Protein AF-A0A3C0DNX7-F1 (afdb_monomer)

pLDDT: mean 91.33, std 9.48, range [59.5, 98.56]

Secondary structure (DSSP, 8-state):
--SSEEEEESSGGGHHHHHHHHHHHT--EEEEEEEEEETTEEEEEEEES--TT-EEEEE-S--SSSHHHHHHHHHHHTTT--S--EEE---

Mean predicted aligned error: 3.68 Å

Nearest PDB structures (foldseek):
  8dbe-assembly1_A  TM=8.967E-01  e=8.925E-08  Homo sapiens
  8dbo-assembly1_A  TM=8.967E-01  e=1.019E-07  Homo sapiens
  6asv-assembly1_C  TM=8.372E-01  e=9.535E-08  Escherichia coli O157:H7
  7pn0-assembly1_A  TM=8.146E-01  e=2.252E-07  Thermus thermophilus
  3lrt-assembly1_B  TM=8.171E-01  e=1.112E-05  Thermoplasma volcanium

Structure (mmCIF, N/CA/C/O backbone):
data_AF-A0A3C0DNX7-F1
#
_entry.id   AF-A0A3C0DNX7-F1
#
loop_
_atom_site.group_PDB
_atom_site.id
_atom_site.type_symbol
_atom_site.label_atom_id
_atom_site.label_alt_id
_atom_site.label_comp_id
_atom_site.label_asym_id
_atom_site.label_entity_id
_atom_site.label_seq_id
_atom_site.pdbx_PDB_ins_code
_atom_site.Cartn_x
_atom_site.Cartn_y
_atom_site.Cartn_z
_atom_site.occupancy
_atom_site.B_iso_or_equiv
_atom_site.auth_seq_id
_atom_site.auth_comp_id
_atom_site.auth_asym_id
_atom_site.auth_atom_id
_atom_site.pdbx_PDB_model_num
ATOM 1 N N . GLN A 1 1 ? -15.105 9.749 5.964 1.00 82.81 1 GLN A N 1
ATOM 2 C CA . GLN A 1 1 ? -14.031 9.027 6.682 1.00 82.81 1 GLN A CA 1
ATOM 3 C C . GLN A 1 1 ? -13.731 7.734 5.941 1.00 82.81 1 GLN A C 1
ATOM 5 O O . GLN A 1 1 ? -14.664 7.179 5.373 1.00 82.81 1 GLN A O 1
ATOM 10 N N . ILE A 1 2 ? -12.472 7.283 5.924 1.00 94.00 2 ILE A N 1
ATOM 11 C CA . ILE A 1 2 ? -12.071 6.023 5.274 1.00 94.00 2 ILE A CA 1
ATOM 12 C C . ILE A 1 2 ? -12.426 4.857 6.202 1.00 94.00 2 ILE A C 1
ATOM 14 O O . ILE A 1 2 ? -1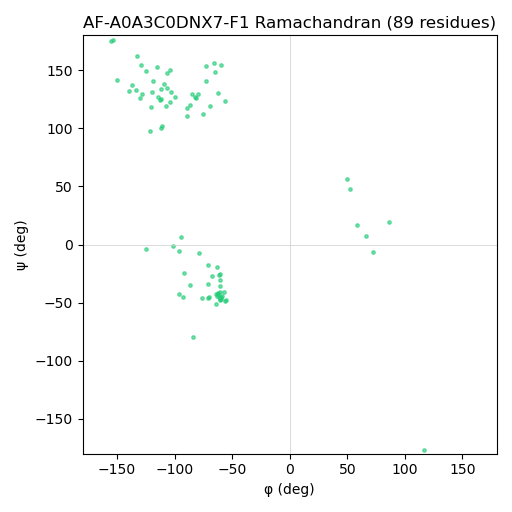2.100 4.889 7.387 1.00 94.00 2 ILE A O 1
ATOM 18 N N . SER A 1 3 ? -13.112 3.841 5.684 1.00 96.31 3 SER A N 1
ATOM 19 C CA . SER A 1 3 ? -13.636 2.728 6.483 1.00 96.31 3 SER A CA 1
ATOM 20 C C . SER A 1 3 ? -12.723 1.496 6.395 1.00 96.31 3 SER A C 1
ATOM 22 O O . SER A 1 3 ? -12.422 1.030 5.302 1.00 96.31 3 SER A O 1
ATOM 24 N N . ASN A 1 4 ? -12.304 0.961 7.551 1.00 97.25 4 ASN A N 1
ATOM 25 C CA . ASN A 1 4 ? -11.356 -0.162 7.687 1.00 97.25 4 ASN A CA 1
ATOM 26 C C . ASN A 1 4 ? -10.054 0.012 6.863 1.00 97.25 4 ASN A C 1
ATOM 28 O O . ASN A 1 4 ? -9.764 -0.820 5.998 1.00 97.25 4 ASN A O 1
ATOM 32 N N . PRO A 1 5 ? -9.291 1.106 7.063 1.00 98.12 5 PRO A N 1
ATOM 33 C CA . PRO A 1 5 ? -8.115 1.393 6.251 1.00 98.12 5 PRO A CA 1
ATOM 34 C C . PRO A 1 5 ? -6.925 0.469 6.549 1.00 98.12 5 PRO A C 1
ATOM 36 O O . PRO A 1 5 ? -6.754 -0.029 7.663 1.00 98.12 5 PRO A O 1
ATOM 39 N N . VAL A 1 6 ? -6.065 0.289 5.546 1.00 98.44 6 VAL A N 1
ATOM 40 C CA . VAL A 1 6 ? -4.764 -0.388 5.657 1.00 98.44 6 VAL A CA 1
ATOM 41 C C . VAL A 1 6 ? -3.723 0.360 4.835 1.00 98.44 6 VAL A C 1
ATOM 43 O O . VAL A 1 6 ? -3.972 0.706 3.680 1.00 98.44 6 VAL A O 1
ATOM 46 N N . ILE A 1 7 ? -2.559 0.624 5.426 1.00 98.44 7 ILE A N 1
ATOM 47 C CA . ILE A 1 7 ? -1.463 1.302 4.733 1.00 98.44 7 ILE A CA 1
ATOM 48 C C . ILE A 1 7 ? -0.704 0.284 3.888 1.00 98.44 7 ILE A C 1
ATOM 50 O O . ILE A 1 7 ? -0.249 -0.734 4.403 1.00 98.44 7 ILE A O 1
ATOM 54 N N . ILE A 1 8 ? -0.537 0.557 2.598 1.00 97.88 8 ILE A N 1
ATOM 55 C CA . ILE A 1 8 ? 0.156 -0.326 1.662 1.00 97.88 8 ILE A CA 1
ATOM 56 C C . ILE A 1 8 ? 1.446 0.327 1.188 1.00 97.88 8 ILE A C 1
ATOM 58 O O . ILE A 1 8 ? 1.433 1.418 0.622 1.00 97.88 8 ILE A O 1
ATOM 62 N N . SER A 1 9 ? 2.563 -0.370 1.361 1.00 95.75 9 SER A N 1
ATOM 63 C CA . SER A 1 9 ? 3.800 -0.045 0.663 1.00 95.75 9 SER A CA 1
ATOM 64 C C . SER A 1 9 ? 3.820 -0.735 -0.700 1.00 95.75 9 SER A C 1
ATOM 66 O O . SER A 1 9 ? 3.727 -1.963 -0.771 1.00 95.75 9 SER A O 1
ATOM 68 N N . ALA A 1 10 ? 3.916 0.043 -1.778 1.00 90.69 10 ALA A N 1
ATOM 69 C CA . ALA A 1 10 ? 3.892 -0.467 -3.152 1.00 90.69 10 ALA A CA 1
ATOM 70 C C . ALA A 1 10 ? 5.164 -1.24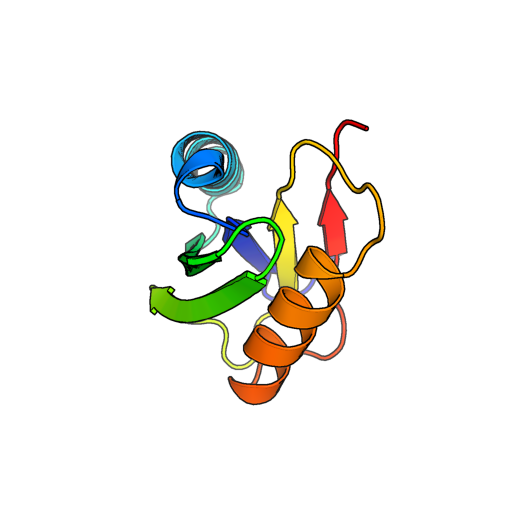1 -3.552 1.00 90.69 10 ALA A C 1
ATOM 72 O O . ALA A 1 10 ? 5.149 -2.011 -4.517 1.00 90.69 10 ALA A O 1
ATOM 73 N N . ASP A 1 11 ? 6.259 -1.072 -2.807 1.00 88.88 11 ASP A N 1
ATOM 74 C CA . ASP A 1 11 ? 7.457 -1.897 -2.904 1.00 88.88 11 ASP A CA 1
ATOM 75 C C . ASP A 1 11 ? 8.278 -1.915 -1.604 1.00 88.88 11 ASP A C 1
ATOM 77 O O . ASP A 1 11 ? 7.992 -1.204 -0.646 1.00 88.88 11 ASP A O 1
ATOM 81 N N . ALA A 1 12 ? 9.343 -2.721 -1.576 1.00 87.56 12 ALA A N 1
ATOM 82 C CA . ALA A 1 12 ? 10.229 -2.834 -0.419 1.00 87.56 12 ALA A CA 1
ATOM 83 C C . ALA A 1 12 ? 10.946 -1.518 -0.040 1.00 87.56 12 ALA A C 1
ATOM 85 O O . ALA A 1 12 ? 11.310 -1.335 1.122 1.00 87.56 12 ALA A O 1
ATOM 86 N N . GLY A 1 13 ? 11.166 -0.606 -0.994 1.00 88.69 13 GLY A N 1
ATOM 87 C CA . GLY A 1 13 ? 11.838 0.674 -0.753 1.00 88.69 13 GLY A CA 1
ATOM 88 C C . GLY A 1 13 ? 10.972 1.646 0.050 1.00 88.69 13 GLY A C 1
ATOM 89 O O . GLY A 1 13 ? 11.485 2.370 0.906 1.00 88.69 13 GLY A O 1
ATOM 90 N N . GLY A 1 14 ? 9.655 1.606 -0.159 1.00 91.50 14 GLY A N 1
ATOM 91 C CA . GLY A 1 14 ? 8.683 2.449 0.540 1.00 91.50 14 GLY A CA 1
ATOM 92 C C . GLY A 1 14 ? 8.326 1.999 1.964 1.00 91.50 14 GLY A C 1
ATOM 93 O O . GLY A 1 14 ? 7.624 2.729 2.670 1.00 91.50 14 GLY A O 1
ATOM 94 N N . VAL A 1 15 ? 8.786 0.825 2.420 1.00 94.62 15 VAL A N 1
ATOM 95 C CA . VAL A 1 15 ? 8.274 0.176 3.648 1.00 94.62 15 VAL A CA 1
ATOM 96 C C . VAL A 1 15 ? 8.452 1.048 4.880 1.00 94.62 15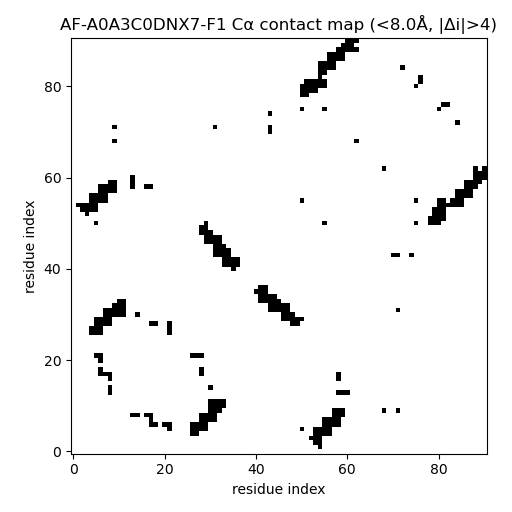 VAL A C 1
ATOM 98 O O . VAL A 1 15 ? 7.495 1.261 5.614 1.00 94.62 15 VAL A O 1
ATOM 101 N N . LYS A 1 16 ? 9.636 1.641 5.075 1.00 95.56 16 LYS A N 1
ATOM 102 C CA . LYS A 1 16 ? 9.891 2.519 6.232 1.00 95.56 16 LYS A CA 1
ATOM 103 C C . LYS A 1 16 ? 8.964 3.739 6.264 1.00 95.56 16 LYS A C 1
ATOM 105 O O . LYS A 1 16 ? 8.672 4.261 7.338 1.00 95.56 16 LYS A O 1
ATOM 110 N N . LYS A 1 17 ? 8.539 4.240 5.098 1.00 95.31 17 LYS A N 1
ATOM 111 C CA . LYS A 1 17 ? 7.626 5.387 5.002 1.00 95.31 17 LYS A CA 1
ATOM 112 C C . LYS A 1 17 ? 6.195 4.960 5.327 1.00 95.31 17 LYS A C 1
ATOM 114 O O . LYS A 1 17 ? 5.543 5.618 6.136 1.00 95.31 17 LYS A O 1
ATOM 119 N N . ALA A 1 18 ? 5.757 3.838 4.759 1.00 96.50 18 ALA A N 1
ATOM 120 C CA . ALA A 1 18 ? 4.465 3.227 5.055 1.00 96.50 18 ALA A CA 1
ATOM 121 C C . ALA A 1 18 ? 4.337 2.862 6.544 1.00 96.50 18 ALA A C 1
ATOM 123 O O . ALA A 1 18 ? 3.346 3.215 7.171 1.00 96.50 18 ALA A O 1
ATOM 124 N N . GLU A 1 19 ? 5.367 2.252 7.135 1.00 96.75 19 GLU A N 1
ATOM 125 C CA . GLU A 1 19 ? 5.421 1.878 8.553 1.00 96.75 19 GLU A CA 1
ATOM 126 C C . GLU A 1 19 ? 5.296 3.097 9.467 1.00 96.75 19 GLU A C 1
ATOM 128 O O . GLU A 1 19 ? 4.456 3.116 10.361 1.00 96.75 19 GLU A O 1
ATOM 133 N N . LYS A 1 20 ? 6.052 4.171 9.203 1.00 97.31 20 LYS A N 1
ATOM 134 C CA . LYS A 1 20 ? 5.928 5.418 9.975 1.00 97.31 20 LYS A CA 1
ATOM 135 C C . LYS A 1 20 ? 4.510 5.986 9.941 1.00 97.31 20 LYS A C 1
ATOM 137 O O . LYS A 1 20 ? 4.046 6.500 10.957 1.00 97.31 20 LYS A O 1
ATOM 142 N N . LEU A 1 21 ? 3.843 5.942 8.788 1.00 96.69 21 LEU A N 1
ATOM 143 C CA . LEU A 1 21 ? 2.473 6.433 8.664 1.00 96.69 21 LEU A CA 1
ATOM 144 C C . LEU A 1 21 ? 1.478 5.511 9.378 1.00 96.69 21 LEU A C 1
ATOM 146 O O . LEU A 1 21 ? 0.649 6.004 10.137 1.00 96.69 21 LEU A O 1
ATOM 150 N N . ALA A 1 22 ? 1.600 4.199 9.177 1.00 97.75 22 ALA A N 1
ATOM 151 C CA . ALA A 1 22 ? 0.771 3.185 9.818 1.00 97.75 22 ALA A CA 1
ATOM 152 C C . ALA A 1 22 ? 0.831 3.303 11.346 1.00 97.75 22 ALA A C 1
ATOM 154 O O . ALA A 1 22 ? -0.207 3.432 11.986 1.00 97.75 22 ALA A O 1
ATOM 155 N N . THR A 1 23 ? 2.036 3.406 11.916 1.00 98.12 23 THR A N 1
ATOM 156 C CA . THR A 1 23 ? 2.244 3.588 13.361 1.00 98.12 23 THR A CA 1
ATOM 157 C C . THR A 1 23 ? 1.640 4.891 13.878 1.00 98.12 23 THR A C 1
ATOM 159 O O . THR A 1 23 ? 1.033 4.910 14.942 1.00 98.12 23 THR A O 1
ATOM 162 N N . ARG A 1 24 ? 1.775 6.002 13.140 1.00 98.00 24 ARG A N 1
ATOM 163 C CA . ARG A 1 24 ? 1.196 7.294 13.555 1.00 98.00 24 ARG A CA 1
ATOM 164 C C . ARG A 1 24 ? -0.330 7.300 13.544 1.00 98.00 24 ARG A C 1
ATOM 166 O O . ARG A 1 24 ? -0.919 8.109 14.255 1.00 98.00 24 ARG A O 1
ATOM 173 N N . LEU A 1 25 ? -0.941 6.470 12.705 1.00 96.75 25 LEU A N 1
ATOM 174 C CA . LEU A 1 25 ? -2.390 6.384 12.541 1.00 96.75 25 LEU A CA 1
ATOM 175 C C . LEU A 1 25 ? -3.009 5.185 13.274 1.00 96.75 25 LEU A C 1
ATOM 177 O O . LEU A 1 25 ? -4.224 5.033 13.214 1.00 96.75 25 LEU A O 1
ATOM 181 N N . ASP A 1 26 ? -2.193 4.362 13.940 1.00 97.44 26 ASP A N 1
ATOM 182 C CA . ASP A 1 26 ? -2.596 3.089 14.550 1.00 97.44 26 ASP A CA 1
ATOM 183 C C . ASP A 1 26 ? -3.328 2.161 13.560 1.00 97.44 26 ASP A C 1
ATOM 185 O O . ASP A 1 26 ? -4.412 1.636 13.814 1.00 97.44 26 ASP A O 1
ATOM 189 N N . LEU A 1 27 ? -2.750 2.011 12.363 1.00 98.12 27 LEU A N 1
ATOM 190 C CA . LEU A 1 27 ? -3.324 1.236 11.264 1.00 98.12 27 LEU A CA 1
ATOM 191 C C . LEU A 1 27 ? -2.473 0.014 10.908 1.00 98.12 27 LEU A C 1
ATOM 193 O O . LEU A 1 27 ? -1.250 0.041 11.053 1.00 98.12 27 LEU A O 1
ATOM 197 N N . PRO A 1 28 ? -3.093 -1.050 10.364 1.00 98.06 28 PRO A N 1
ATOM 198 C CA . PRO A 1 28 ? -2.352 -2.178 9.822 1.00 98.06 28 PRO A CA 1
ATOM 199 C C . PRO A 1 28 ? -1.531 -1.772 8.593 1.00 98.06 28 PRO A C 1
ATOM 201 O O . PRO A 1 28 ? -1.875 -0.832 7.868 1.00 98.06 28 PRO A O 1
ATOM 204 N N . ILE A 1 29 ? -0.474 -2.541 8.333 1.00 97.75 29 ILE A N 1
ATOM 205 C CA . ILE A 1 29 ? 0.417 -2.379 7.185 1.00 97.75 29 ILE A CA 1
ATOM 206 C C . ILE A 1 29 ? 0.398 -3.620 6.288 1.00 97.75 29 ILE A C 1
ATOM 208 O O . ILE A 1 29 ? 0.380 -4.754 6.768 1.00 97.75 29 ILE A O 1
ATOM 212 N N . GLY A 1 30 ? 0.437 -3.392 4.978 1.00 97.25 30 GLY A N 1
ATOM 213 C CA . GLY A 1 30 ? 0.728 -4.390 3.959 1.00 97.25 30 GLY A CA 1
ATOM 214 C C . GLY A 1 30 ? 1.894 -3.949 3.076 1.00 97.25 30 GLY A C 1
ATOM 215 O O . GLY A 1 30 ? 2.104 -2.757 2.848 1.00 97.25 30 GLY A O 1
ATOM 216 N N . VAL A 1 31 ? 2.668 -4.901 2.568 1.00 95.75 31 VAL A N 1
ATOM 217 C CA . VAL A 1 31 ? 3.839 -4.634 1.725 1.00 95.75 31 VAL A CA 1
ATOM 218 C C . VAL A 1 31 ? 3.775 -5.487 0.472 1.00 95.75 31 VAL A C 1
ATOM 220 O O . VAL A 1 31 ? 3.672 -6.713 0.538 1.00 95.75 31 VAL A O 1
ATOM 223 N N . MET A 1 32 ? 3.877 -4.831 -0.678 1.00 91.62 32 MET A N 1
ATOM 224 C CA . MET A 1 32 ? 4.102 -5.492 -1.953 1.00 91.62 32 MET A CA 1
ATOM 225 C C . MET A 1 32 ? 5.599 -5.719 -2.152 1.00 91.62 32 MET A C 1
ATOM 227 O O . MET A 1 32 ? 6.415 -4.809 -2.029 1.00 91.62 32 MET A O 1
ATOM 231 N N . TYR A 1 33 ? 5.970 -6.946 -2.491 1.00 86.31 33 TYR A N 1
ATOM 232 C CA . TYR A 1 33 ? 7.306 -7.284 -2.953 1.00 86.31 33 TYR A CA 1
ATOM 233 C C . TYR A 1 33 ? 7.252 -7.566 -4.453 1.00 86.31 33 TYR A C 1
ATOM 235 O O . TYR A 1 33 ? 6.567 -8.490 -4.909 1.00 86.31 33 TYR A O 1
ATOM 243 N N . LYS A 1 34 ? 7.990 -6.760 -5.218 1.00 78.06 34 LYS A N 1
ATOM 244 C CA . LYS A 1 34 ? 8.158 -6.910 -6.664 1.00 78.06 34 LYS A CA 1
ATOM 245 C C . LYS A 1 34 ? 9.572 -7.370 -6.979 1.00 78.06 34 LYS A C 1
ATOM 247 O O . LYS A 1 34 ? 10.537 -6.843 -6.421 1.00 78.06 34 LYS A O 1
ATOM 252 N N . ARG A 1 35 ? 9.698 -8.300 -7.921 1.00 75.31 35 ARG A N 1
ATOM 253 C CA . ARG A 1 35 ? 10.987 -8.688 -8.494 1.00 75.31 35 ARG A CA 1
ATOM 254 C C . ARG A 1 35 ? 11.110 -8.048 -9.872 1.00 75.31 35 ARG A C 1
ATOM 256 O O . ARG A 1 35 ? 10.189 -8.122 -10.680 1.00 75.31 35 ARG A O 1
ATOM 263 N N . ARG A 1 36 ? 12.247 -7.403 -10.141 1.00 71.25 36 ARG A N 1
ATOM 264 C CA . ARG A 1 36 ? 12.570 -6.904 -11.484 1.00 71.25 36 ARG A CA 1
ATOM 265 C C . ARG A 1 36 ? 13.294 -8.007 -12.241 1.00 71.25 36 ARG A C 1
ATOM 267 O O . ARG A 1 36 ? 14.357 -8.444 -11.807 1.00 71.25 36 ARG A O 1
ATOM 274 N N . THR A 1 37 ? 12.698 -8.476 -13.327 1.00 71.75 37 THR A N 1
ATOM 275 C CA . THR A 1 37 ? 13.293 -9.493 -14.205 1.00 71.75 37 THR A CA 1
ATOM 276 C C . THR A 1 37 ? 14.093 -8.851 -15.341 1.00 71.75 37 THR A C 1
ATOM 278 O O . THR A 1 37 ? 15.051 -9.453 -15.813 1.00 71.75 37 THR A O 1
ATOM 281 N N . ALA A 1 38 ? 13.776 -7.604 -15.714 1.00 74.00 38 ALA A N 1
ATOM 282 C CA . ALA A 1 38 ? 14.526 -6.792 -16.674 1.00 74.00 38 ALA A CA 1
ATOM 283 C C . ALA A 1 38 ? 14.335 -5.283 -16.409 1.00 74.00 38 ALA A C 1
ATOM 285 O O . ALA A 1 38 ? 13.542 -4.879 -15.551 1.00 74.00 38 ALA A O 1
ATOM 286 N N . HIS A 1 39 ? 15.038 -4.430 -17.167 1.00 63.66 39 HIS A N 1
ATOM 287 C CA . HIS A 1 39 ? 14.733 -2.997 -17.207 1.00 63.66 39 HIS A CA 1
ATOM 288 C C . HIS A 1 39 ? 13.265 -2.799 -17.618 1.00 63.66 39 HIS A C 1
ATOM 290 O O . HIS A 1 39 ? 12.840 -3.283 -18.661 1.00 63.66 39 HIS A O 1
ATOM 296 N N . ASN A 1 40 ? 12.496 -2.107 -16.773 1.00 59.50 40 ASN A N 1
ATOM 297 C CA . ASN A 1 40 ? 11.063 -1.817 -16.933 1.00 59.50 40 ASN A CA 1
ATOM 298 C C . ASN A 1 40 ? 10.097 -3.016 -16.873 1.00 59.50 40 ASN A C 1
ATOM 300 O O . ASN A 1 40 ? 8.899 -2.823 -17.061 1.00 59.50 40 ASN A O 1
ATOM 304 N N . VAL A 1 41 ? 10.569 -4.222 -16.532 1.00 64.44 41 VAL A N 1
ATOM 305 C CA . VAL A 1 41 ? 9.703 -5.388 -16.287 1.00 64.44 41 VAL A CA 1
ATOM 306 C C . VAL A 1 41 ? 9.761 -5.738 -14.806 1.00 64.44 41 VAL A C 1
ATOM 308 O O . VAL A 1 41 ? 10.731 -6.323 -14.315 1.00 64.44 41 VAL A O 1
ATOM 311 N N . ALA A 1 42 ? 8.733 -5.313 -14.077 1.00 62.91 42 ALA A N 1
ATOM 312 C CA . ALA A 1 42 ? 8.530 -5.657 -12.679 1.00 62.91 42 ALA A CA 1
ATOM 313 C C . ALA A 1 42 ? 7.303 -6.560 -12.570 1.00 62.91 42 ALA A C 1
ATOM 315 O O . ALA A 1 42 ? 6.225 -6.180 -13.019 1.00 62.91 42 ALA A O 1
ATOM 316 N N . GLU A 1 43 ? 7.475 -7.728 -11.960 1.00 67.56 43 GLU A N 1
ATOM 317 C CA . GLU A 1 43 ? 6.377 -8.639 -11.644 1.00 67.56 43 GLU A CA 1
ATOM 318 C C . GLU A 1 43 ? 6.104 -8.607 -10.140 1.00 67.56 43 GLU A C 1
ATOM 320 O O . GLU A 1 43 ? 7.027 -8.646 -9.313 1.00 67.56 43 GLU A O 1
ATOM 325 N N . MET A 1 44 ? 4.824 -8.521 -9.773 1.00 71.06 44 MET A N 1
ATOM 326 C CA . MET A 1 44 ? 4.409 -8.609 -8.374 1.00 71.06 44 MET A CA 1
ATOM 327 C C . MET A 1 44 ? 4.489 -10.049 -7.911 1.00 71.06 44 MET A C 1
ATOM 329 O O . MET A 1 44 ? 3.724 -10.902 -8.347 1.00 71.06 44 MET A O 1
ATOM 333 N N . THR A 1 45 ? 5.429 -10.301 -7.010 1.00 69.75 45 THR A N 1
ATOM 334 C CA . THR A 1 45 ? 5.764 -11.659 -6.585 1.00 69.75 45 THR A CA 1
ATOM 335 C C . THR A 1 45 ? 5.053 -12.056 -5.300 1.00 69.75 45 THR A C 1
ATOM 337 O O . THR A 1 45 ? 4.524 -13.160 -5.218 1.00 69.75 45 THR A O 1
ATOM 340 N N . THR A 1 46 ? 4.985 -11.161 -4.310 1.00 84.56 46 THR A N 1
ATOM 341 C CA . THR A 1 46 ? 4.471 -11.517 -2.980 1.00 84.56 46 THR A CA 1
ATOM 342 C C . THR A 1 46 ? 3.809 -10.320 -2.314 1.00 84.56 46 THR A C 1
ATOM 344 O O . THR A 1 46 ? 4.304 -9.201 -2.414 1.00 84.56 46 THR A O 1
ATOM 347 N N . PHE A 1 47 ? 2.710 -10.564 -1.601 1.00 91.06 47 PHE A N 1
ATOM 348 C CA . PHE A 1 47 ? 2.104 -9.600 -0.686 1.00 91.06 47 PHE A CA 1
ATOM 349 C C . PHE A 1 47 ? 2.277 -10.098 0.748 1.00 91.06 47 PHE A C 1
ATOM 351 O O . PHE A 1 47 ? 2.033 -11.274 1.017 1.00 91.06 47 PHE A O 1
ATOM 358 N N . ILE A 1 48 ? 2.695 -9.211 1.647 1.00 93.94 48 ILE A N 1
ATOM 359 C CA . ILE A 1 48 ? 2.840 -9.475 3.081 1.00 93.94 48 ILE A CA 1
ATOM 360 C C . ILE A 1 48 ? 1.820 -8.606 3.816 1.00 93.94 48 ILE A C 1
ATOM 362 O O . ILE A 1 48 ? 1.809 -7.394 3.619 1.00 93.94 48 ILE A O 1
ATOM 366 N N . GLY A 1 49 ? 0.994 -9.215 4.667 1.00 94.75 49 GLY A N 1
ATOM 367 C CA . GLY A 1 49 ? -0.087 -8.552 5.404 1.00 94.75 49 GLY A CA 1
ATOM 368 C C . GLY A 1 49 ? -1.467 -9.089 5.021 1.00 94.75 49 GLY A C 1
ATOM 369 O O . GLY A 1 49 ? -1.581 -10.020 4.224 1.00 94.75 49 GLY A O 1
ATOM 370 N N . ASP A 1 50 ? -2.514 -8.491 5.589 1.00 95.88 50 ASP A N 1
ATOM 371 C CA . ASP A 1 50 ? -3.911 -8.800 5.271 1.00 95.88 50 ASP A CA 1
ATOM 372 C C . ASP A 1 50 ? -4.624 -7.551 4.740 1.00 95.88 50 ASP A C 1
ATOM 374 O O . ASP A 1 50 ? -4.536 -6.468 5.323 1.00 95.88 50 ASP A O 1
ATOM 378 N N . VAL A 1 51 ? -5.320 -7.717 3.616 1.00 97.31 51 VAL A N 1
ATOM 379 C CA . VAL A 1 51 ? -6.057 -6.659 2.912 1.00 97.31 51 VAL A CA 1
ATOM 380 C C . VAL A 1 51 ? -7.528 -7.027 2.701 1.00 97.31 51 VAL A C 1
ATOM 382 O O . VAL A 1 51 ? -8.295 -6.212 2.190 1.00 97.31 51 VAL A O 1
ATOM 385 N N . LYS A 1 52 ? -7.952 -8.233 3.090 1.00 98.06 52 LYS A N 1
ATOM 386 C CA . LYS A 1 52 ? -9.321 -8.675 2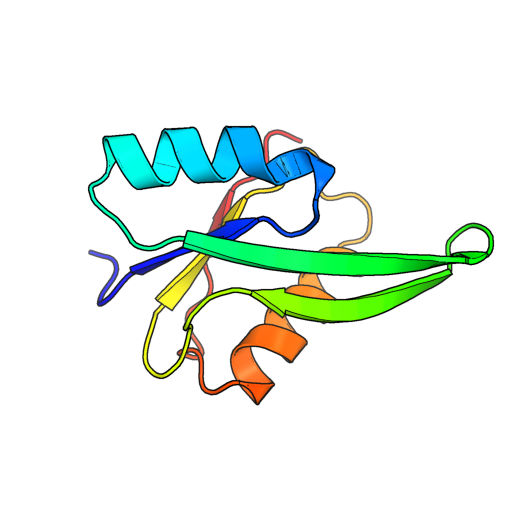.846 1.00 98.06 52 LYS A CA 1
ATOM 387 C C . LYS A 1 52 ? -10.310 -7.761 3.578 1.00 98.06 52 LYS A C 1
ATOM 389 O O . LYS A 1 52 ? -10.131 -7.451 4.754 1.00 98.06 52 LYS A O 1
ATOM 394 N N . ASP A 1 53 ? -11.327 -7.297 2.855 1.00 98.12 53 ASP A N 1
ATOM 395 C CA . ASP A 1 53 ? -12.381 -6.394 3.332 1.00 98.12 53 ASP A CA 1
ATOM 396 C C . ASP A 1 53 ? -11.865 -5.040 3.879 1.00 98.12 53 ASP A C 1
ATOM 398 O O . ASP A 1 53 ? -12.596 -4.304 4.554 1.00 98.12 53 ASP A O 1
ATOM 402 N N . LYS A 1 54 ? -10.614 -4.669 3.566 1.00 98.50 54 LYS A N 1
ATOM 403 C CA . LYS A 1 54 ? -9.971 -3.407 3.971 1.00 98.50 54 LYS A CA 1
ATOM 404 C C . LYS A 1 54 ? -9.902 -2.415 2.812 1.00 98.50 54 LYS A C 1
ATOM 406 O O . LYS A 1 54 ? -9.803 -2.817 1.654 1.00 98.50 54 LYS A O 1
ATOM 411 N N . THR A 1 55 ? -9.934 -1.120 3.126 1.00 98.56 55 THR A N 1
ATOM 412 C CA . THR A 1 55 ? -9.740 -0.027 2.157 1.00 98.56 55 THR A CA 1
ATOM 413 C C . THR A 1 55 ? -8.247 0.315 2.063 1.00 98.56 55 THR A C 1
ATOM 415 O O . THR A 1 55 ? -7.683 0.832 3.033 1.00 98.56 55 THR A O 1
ATOM 418 N N . PRO A 1 56 ? -7.568 0.028 0.938 1.00 98.25 56 PRO A N 1
ATOM 419 C CA . PRO A 1 56 ? -6.137 0.267 0.821 1.00 98.25 56 PRO A CA 1
ATOM 420 C C . PRO A 1 56 ? -5.800 1.751 0.704 1.00 98.25 56 PRO A C 1
ATOM 422 O O . PRO A 1 56 ? -6.460 2.506 -0.012 1.00 98.25 56 PRO A O 1
ATOM 425 N N . ILE A 1 57 ? -4.712 2.137 1.360 1.00 98.12 57 ILE A N 1
ATOM 426 C CA . ILE A 1 57 ? -4.074 3.443 1.241 1.00 98.12 57 ILE A CA 1
ATOM 427 C C . ILE A 1 57 ? -2.637 3.203 0.774 1.00 98.12 57 ILE A C 1
ATOM 429 O O . ILE A 1 57 ? -1.767 2.849 1.570 1.00 98.12 57 ILE A O 1
ATOM 433 N N . ILE A 1 58 ? -2.397 3.339 -0.527 1.00 97.19 58 ILE A N 1
ATOM 434 C CA . ILE A 1 58 ? -1.105 3.060 -1.158 1.00 97.19 58 ILE A CA 1
ATOM 435 C C . ILE A 1 58 ? -0.182 4.263 -0.987 1.00 97.19 58 ILE A C 1
ATOM 437 O O . ILE A 1 58 ? -0.544 5.384 -1.342 1.00 97.19 58 ILE A O 1
ATOM 441 N N . ILE A 1 59 ? 1.016 4.016 -0.462 1.00 95.56 59 ILE A N 1
ATOM 442 C CA . ILE A 1 59 ? 2.072 5.015 -0.310 1.00 95.56 59 ILE A CA 1
ATOM 443 C C . ILE A 1 59 ? 3.124 4.791 -1.390 1.00 95.56 59 ILE A C 1
ATOM 445 O O . ILE A 1 59 ? 3.724 3.715 -1.466 1.00 95.56 59 ILE A O 1
ATOM 449 N N . GLU A 1 60 ? 3.350 5.832 -2.181 1.00 89.81 60 GLU A N 1
ATOM 450 C CA . GLU A 1 60 ? 4.376 5.914 -3.216 1.00 89.81 60 GLU A CA 1
ATOM 451 C C . GLU A 1 60 ? 5.137 7.239 -3.101 1.00 89.81 60 GLU A C 1
ATOM 453 O O . GLU A 1 60 ? 4.694 8.196 -2.462 1.00 89.81 60 GLU A O 1
ATOM 458 N N . ASP A 1 61 ? 6.311 7.297 -3.717 1.00 89.38 61 ASP A N 1
ATOM 459 C CA . ASP A 1 61 ? 7.106 8.528 -3.749 1.00 89.38 61 ASP A CA 1
ATOM 460 C C . ASP A 1 61 ? 6.790 9.337 -5.006 1.00 89.38 61 ASP A C 1
ATOM 462 O O . ASP A 1 61 ? 6.569 10.548 -4.915 1.00 89.38 61 ASP A O 1
ATOM 466 N N . ILE A 1 62 ? 6.725 8.642 -6.144 1.00 91.19 62 ILE A N 1
ATOM 467 C CA . ILE A 1 62 ? 6.462 9.197 -7.468 1.00 91.19 62 ILE A CA 1
ATOM 468 C C . ILE A 1 62 ? 5.481 8.316 -8.248 1.00 91.19 62 ILE A C 1
ATOM 470 O O . ILE A 1 62 ? 5.625 7.090 -8.275 1.00 91.19 62 ILE A O 1
ATOM 474 N N . I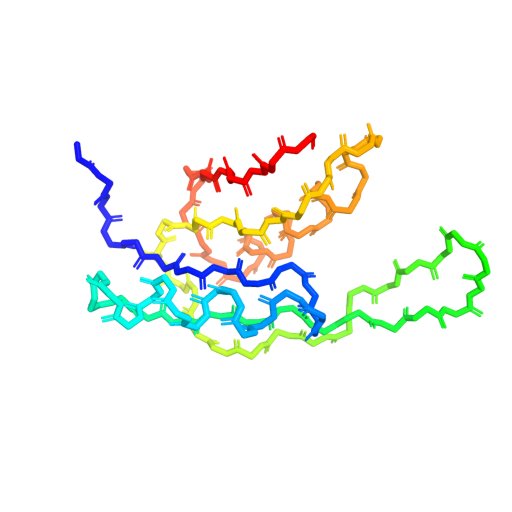LE A 1 63 ? 4.519 8.932 -8.930 1.00 92.12 63 ILE A N 1
ATOM 475 C CA . ILE A 1 63 ? 3.667 8.269 -9.922 1.00 92.12 63 ILE A CA 1
ATOM 476 C C . ILE A 1 63 ? 4.022 8.819 -11.303 1.00 92.12 63 ILE A C 1
ATOM 478 O O . ILE A 1 63 ? 3.587 9.894 -11.686 1.00 92.12 63 ILE A O 1
ATOM 482 N N . ASP A 1 64 ? 4.799 8.047 -12.065 1.00 91.19 64 ASP A N 1
ATOM 4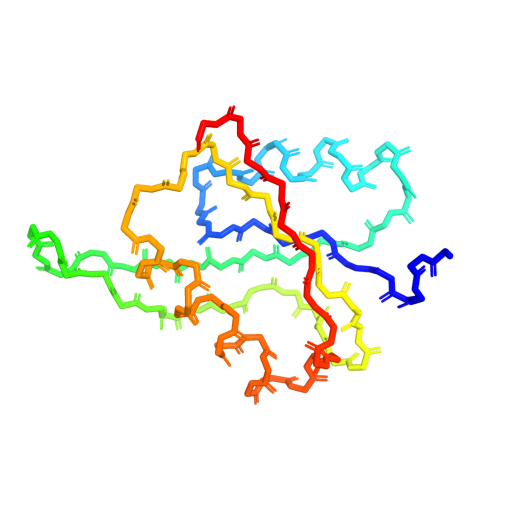83 C CA . ASP A 1 64 ? 5.201 8.421 -13.428 1.00 91.19 64 ASP A CA 1
ATOM 484 C C . ASP A 1 64 ? 4.121 8.034 -14.459 1.00 91.19 64 ASP A C 1
ATOM 486 O O . ASP A 1 64 ? 3.267 8.831 -14.832 1.00 91.19 64 ASP A O 1
ATOM 490 N N . THR A 1 65 ? 4.071 6.759 -14.861 1.00 92.75 65 THR A N 1
ATOM 491 C CA . THR A 1 65 ? 3.109 6.265 -15.871 1.00 92.75 65 THR A CA 1
ATOM 492 C C . THR A 1 65 ? 1.846 5.632 -15.283 1.00 92.75 65 THR A C 1
ATOM 494 O O . THR A 1 65 ? 0.963 5.195 -16.017 1.00 92.75 65 THR A O 1
ATOM 497 N N . GLY A 1 66 ? 1.777 5.480 -13.957 1.00 91.25 66 GLY A N 1
ATOM 498 C CA . GLY A 1 66 ? 0.693 4.767 -13.269 1.00 91.25 66 GLY A CA 1
ATOM 499 C C . GLY A 1 66 ? 0.703 3.237 -13.428 1.00 91.25 66 GLY A C 1
ATOM 500 O O . GLY A 1 66 ? -0.057 2.556 -12.741 1.00 91.25 66 GLY A O 1
ATOM 501 N N . GLY A 1 67 ? 1.582 2.660 -14.255 1.00 90.00 67 GLY A N 1
ATOM 502 C CA . GLY A 1 67 ? 1.617 1.212 -14.505 1.00 90.00 67 GLY A CA 1
ATOM 503 C C . GLY A 1 67 ? 1.850 0.374 -13.241 1.00 90.00 67 GLY A C 1
ATOM 504 O O . GLY A 1 67 ? 1.136 -0.600 -13.004 1.00 90.00 67 GLY A O 1
ATOM 505 N N . SER A 1 68 ? 2.795 0.787 -12.389 1.00 87.38 68 SER A N 1
ATOM 506 C CA . SER A 1 68 ? 3.047 0.138 -11.092 1.00 87.38 68 SER A CA 1
ATOM 507 C C . SER A 1 68 ? 1.822 0.209 -10.181 1.00 87.38 68 SER A C 1
ATOM 509 O O . SER A 1 68 ? 1.426 -0.796 -9.595 1.00 87.38 68 SER A O 1
ATOM 511 N N . LEU A 1 69 ? 1.190 1.383 -10.102 1.00 92.12 69 LEU A N 1
ATOM 512 C CA . LEU A 1 69 ? 0.019 1.612 -9.263 1.00 92.12 69 LEU A CA 1
ATOM 513 C C . LEU A 1 69 ? -1.162 0.739 -9.701 1.00 92.12 69 LEU A C 1
ATOM 515 O O . LEU A 1 69 ? -1.800 0.110 -8.863 1.00 92.12 69 LEU A O 1
ATOM 519 N N . MET A 1 70 ? -1.421 0.646 -11.007 1.00 93.00 70 MET A N 1
ATOM 520 C CA . MET A 1 70 ? -2.483 -0.205 -11.550 1.00 93.00 70 MET A CA 1
ATOM 521 C C . MET A 1 70 ? -2.266 -1.681 -11.216 1.00 93.00 70 MET A C 1
ATOM 523 O O . MET A 1 70 ? -3.215 -2.370 -10.839 1.00 93.00 70 MET A O 1
ATOM 527 N N . GLN A 1 71 ? -1.022 -2.160 -11.296 1.00 91.44 71 GLN A N 1
ATOM 528 C CA . GLN A 1 71 ? -0.686 -3.524 -10.887 1.00 91.44 71 GLN A CA 1
ATOM 529 C C . GLN A 1 71 ? -0.915 -3.738 -9.383 1.00 91.44 71 GLN A C 1
ATOM 531 O O . GLN A 1 71 ? -1.497 -4.755 -9.010 1.00 91.44 71 GLN A O 1
ATOM 536 N N . VAL A 1 72 ? -0.528 -2.775 -8.529 1.00 93.06 72 VAL A N 1
ATOM 537 C CA . VAL A 1 72 ? -0.699 -2.884 -7.066 1.00 93.06 72 VAL A CA 1
ATOM 538 C C . VAL A 1 72 ? -2.186 -2.942 -6.754 1.00 93.06 72 VAL A C 1
ATOM 540 O O . VAL A 1 72 ? -2.639 -3.862 -6.078 1.00 93.06 72 VAL A O 1
ATOM 543 N N . SER A 1 73 ? -2.956 -1.998 -7.294 1.00 95.31 73 SER A N 1
ATOM 544 C CA . SER A 1 73 ? -4.402 -1.923 -7.112 1.00 95.31 73 SER A CA 1
ATOM 545 C C . SER A 1 73 ? -5.084 -3.219 -7.534 1.00 95.31 73 SER A C 1
ATOM 547 O O . SER A 1 73 ? -5.859 -3.778 -6.762 1.00 95.31 73 SER A O 1
ATOM 549 N N . ARG A 1 74 ? -4.744 -3.762 -8.711 1.00 95.38 74 ARG A N 1
ATOM 550 C CA . ARG A 1 74 ? -5.298 -5.042 -9.169 1.00 95.38 74 ARG A CA 1
ATOM 551 C C . ARG A 1 74 ? -4.950 -6.183 -8.215 1.00 95.38 74 ARG A C 1
ATOM 553 O O . ARG A 1 74 ? -5.840 -6.921 -7.807 1.00 95.38 74 ARG A O 1
ATOM 560 N N . ALA A 1 75 ? -3.687 -6.278 -7.807 1.00 94.00 75 ALA A N 1
ATOM 561 C CA . ALA A 1 75 ? -3.222 -7.304 -6.885 1.00 94.00 75 ALA A CA 1
ATOM 562 C C . ALA A 1 75 ? -3.927 -7.239 -5.516 1.00 94.00 75 ALA A C 1
ATOM 564 O O . ALA A 1 75 ? -4.179 -8.285 -4.915 1.00 94.00 75 ALA A O 1
ATOM 565 N N . LEU A 1 76 ? -4.250 -6.041 -5.017 1.00 96.19 76 LEU A N 1
ATOM 566 C CA . LEU A 1 76 ? -5.009 -5.855 -3.775 1.00 96.19 76 LEU A CA 1
ATOM 567 C C . LEU A 1 76 ? -6.473 -6.289 -3.945 1.00 96.19 76 LEU A C 1
ATOM 569 O O . LEU A 1 76 ? -6.993 -7.019 -3.102 1.00 96.19 76 LEU A O 1
ATOM 573 N N . LEU A 1 77 ? -7.120 -5.899 -5.049 1.00 96.94 77 LEU A N 1
ATOM 574 C CA . LEU A 1 77 ? -8.504 -6.287 -5.351 1.00 96.94 77 LEU A CA 1
ATOM 575 C C . LEU A 1 77 ? -8.651 -7.802 -5.514 1.00 96.94 77 LEU A C 1
ATOM 577 O O . LEU A 1 77 ? -9.564 -8.392 -4.942 1.00 96.94 77 LEU A O 1
ATOM 581 N N . ASP A 1 78 ? -7.712 -8.450 -6.206 1.00 95.88 78 ASP A N 1
ATOM 582 C CA . ASP A 1 78 ? -7.689 -9.911 -6.365 1.00 95.88 78 ASP A CA 1
ATOM 583 C C . ASP A 1 78 ? -7.518 -10.648 -5.022 1.00 95.88 78 ASP A C 1
ATOM 585 O O . ASP A 1 78 ? -7.856 -11.823 -4.904 1.00 95.88 78 ASP A O 1
ATOM 589 N N . ARG A 1 79 ? -7.028 -9.952 -3.986 1.00 95.88 79 ARG A N 1
ATOM 590 C CA . ARG A 1 79 ? -6.900 -10.448 -2.604 1.00 95.88 79 ARG A CA 1
ATOM 591 C C . ARG A 1 79 ? -8.092 -10.087 -1.711 1.00 95.88 79 ARG A C 1
ATOM 593 O O . ARG A 1 79 ? -8.057 -10.357 -0.514 1.00 95.88 79 ARG A O 1
ATOM 600 N N . GLY A 1 80 ? -9.148 -9.504 -2.275 1.00 97.38 80 GLY A N 1
ATOM 601 C CA . GLY A 1 80 ? -10.373 -9.165 -1.552 1.00 97.38 80 GLY A CA 1
ATOM 602 C C . GLY A 1 80 ? -10.335 -7.809 -0.854 1.00 97.38 80 GLY A C 1
ATOM 603 O O . GLY A 1 80 ? -11.127 -7.587 0.060 1.00 97.38 80 GLY A O 1
ATOM 604 N N . ALA A 1 81 ? -9.437 -6.905 -1.253 1.00 98.06 81 ALA A N 1
ATOM 605 C CA . ALA A 1 81 ? -9.529 -5.510 -0.838 1.00 98.06 81 ALA A CA 1
ATOM 606 C C . ALA A 1 81 ? -10.853 -4.882 -1.289 1.00 98.06 81 ALA A C 1
ATOM 608 O O . ALA A 1 81 ? -11.450 -5.280 -2.294 1.00 98.06 81 ALA A O 1
ATOM 609 N N . ARG A 1 82 ? -11.292 -3.847 -0.572 1.00 98.31 82 ARG A N 1
ATOM 610 C CA . ARG A 1 82 ? -12.445 -3.054 -0.998 1.00 98.31 82 ARG A CA 1
ATOM 611 C C . ARG A 1 82 ? -12.121 -2.321 -2.312 1.00 98.31 82 ARG A C 1
ATOM 613 O O . ARG A 1 82 ? -10.975 -1.923 -2.511 1.00 98.31 82 ARG A O 1
ATOM 620 N N . PRO A 1 83 ? -13.119 -2.093 -3.189 1.00 97.06 83 PRO A N 1
ATOM 621 C CA . PRO A 1 83 ? -12.922 -1.377 -4.455 1.00 97.06 83 PRO A CA 1
ATOM 622 C C . PRO A 1 83 ? -12.430 0.067 -4.303 1.00 97.06 83 PRO A C 1
ATOM 624 O O . PRO A 1 83 ? -11.818 0.616 -5.214 1.00 97.06 83 PRO A O 1
ATOM 627 N N . GLU A 1 84 ? -12.725 0.691 -3.162 1.0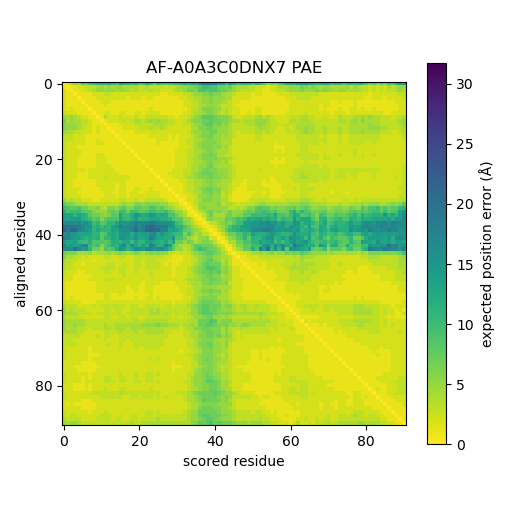0 97.69 84 GLU A N 1
ATOM 628 C CA . GLU A 1 84 ? -12.212 2.009 -2.804 1.00 97.69 84 GLU A CA 1
ATOM 629 C C . GLU A 1 84 ? -10.708 1.908 -2.520 1.00 97.69 84 GLU A C 1
ATOM 631 O O . GLU A 1 84 ? -10.308 1.198 -1.602 1.00 97.69 84 GLU A O 1
ATOM 636 N N . ILE A 1 85 ? -9.882 2.619 -3.291 1.00 96.81 85 ILE A N 1
ATOM 637 C CA . ILE A 1 85 ? -8.423 2.662 -3.131 1.00 96.81 85 ILE A CA 1
ATOM 638 C C . ILE A 1 85 ? -7.984 4.123 -3.079 1.00 96.81 85 ILE A C 1
ATOM 640 O O . ILE A 1 85 ? -8.328 4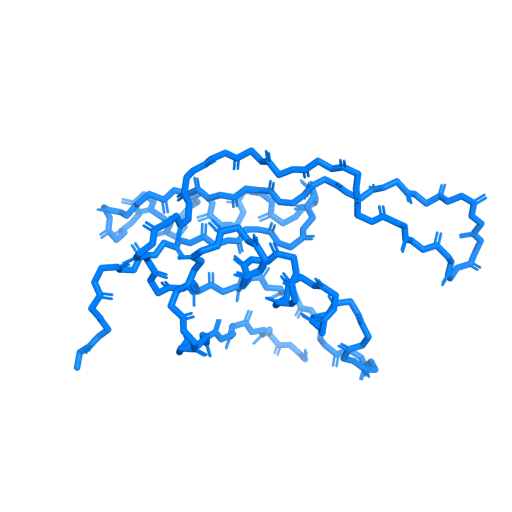.914 -3.957 1.00 96.81 85 ILE A O 1
ATOM 644 N N . HIS A 1 86 ? -7.198 4.465 -2.061 1.00 97.56 86 HIS A N 1
ATOM 645 C CA . HIS A 1 86 ? -6.579 5.781 -1.905 1.00 97.56 86 HIS A CA 1
ATOM 646 C C . HIS A 1 86 ? -5.090 5.691 -2.207 1.00 97.56 86 HIS A C 1
ATOM 648 O O . HIS A 1 86 ? -4.451 4.676 -1.926 1.00 97.56 86 HIS A O 1
ATOM 654 N N . VAL A 1 87 ? -4.525 6.762 -2.757 1.00 96.75 87 VAL A N 1
ATOM 655 C CA . VAL A 1 87 ? -3.109 6.822 -3.132 1.00 96.75 87 VAL A CA 1
ATOM 656 C C . VAL A 1 87 ? -2.518 8.128 -2.635 1.00 96.75 87 VAL A C 1
ATOM 658 O O . VAL A 1 87 ? -3.111 9.189 -2.821 1.00 96.75 87 VAL A O 1
ATOM 661 N N . LEU A 1 88 ? -1.354 8.045 -1.996 1.00 94.81 88 LEU A N 1
ATOM 662 C CA . LEU A 1 88 ? -0.568 9.193 -1.575 1.00 94.81 88 LEU A CA 1
ATOM 663 C C . LEU A 1 88 ? 0.796 9.104 -2.247 1.00 94.81 88 LEU A C 1
ATOM 665 O O . LEU A 1 88 ? 1.548 8.161 -2.005 1.00 94.81 88 LEU A O 1
ATOM 669 N N . ALA A 1 89 ? 1.097 10.109 -3.061 1.00 93.75 89 ALA A N 1
ATOM 670 C CA . ALA A 1 89 ? 2.391 10.301 -3.689 1.00 93.75 89 ALA A CA 1
ATOM 671 C C . ALA A 1 89 ? 2.881 11.724 -3.447 1.00 93.75 89 ALA A C 1
ATOM 673 O O . ALA A 1 89 ? 2.085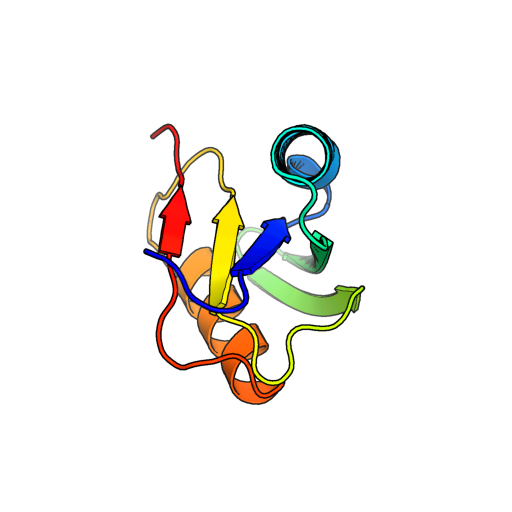 12.630 -3.194 1.00 93.75 89 ALA A O 1
ATOM 674 N N . THR A 1 90 ? 4.199 11.910 -3.480 1.00 93.81 90 THR A N 1
ATOM 675 C CA . THR A 1 90 ? 4.779 13.255 -3.369 1.00 93.81 90 THR A CA 1
ATOM 676 C C . THR A 1 90 ? 4.854 13.931 -4.737 1.00 93.81 90 THR A C 1
ATOM 678 O O . THR A 1 90 ? 4.668 15.142 -4.808 1.00 93.81 90 THR A O 1
ATOM 681 N N . HIS A 1 91 ? 5.116 13.155 -5.794 1.00 93.81 91 HIS A N 1
ATOM 682 C CA . HIS A 1 91 ? 5.281 13.631 -7.167 1.00 93.81 91 HIS A CA 1
ATOM 683 C C . HIS A 1 91 ? 4.440 12.810 -8.142 1.00 93.81 91 HIS A C 1
ATOM 685 O O . HIS A 1 91 ? 4.356 11.573 -7.954 1.00 93.81 91 HIS A O 1
#

Foldseek 3Di:
DFPQEEEEELEPVCVVVSVVVCVVVVHHYKYWYWDAPDVVDIDGDDIDGAQAQHAYEYEDADDDPCPSVVNSLVVSVVRHHDNHYHYDYPD

Solvent-accessible surface area (backbone atoms only — not comparable to full-atom values): 5144 Å² total; per-residue (Å²): 134,85,64,60,57,31,30,24,9,70,29,75,87,39,36,70,61,29,50,56,52,14,63,76,67,77,39,53,61,29,38,30,40,62,50,71,83,50,92,95,40,71,46,84,72,48,77,49,69,83,47,61,75,18,24,42,35,37,37,49,63,65,62,84,85,49,62,69,55,53,52,49,54,49,58,41,46,78,55,42,24,41,92,59,71,46,78,48,58,80,75

Sequence (91 aa):
QISNPVIISADAGGVKKAEKLATRLDLPIGVMYKRRTAHNVAEMTTFIGDVKDKTPIIIEDIIDTGGSLMQVSRALLDRGARPEIHVLATH

Radius of gyration: 12.28 Å; Cα contacts (8 Å, |Δi|>4): 174; chains: 1; bounding box: 29×25×32 Å